Protein AF-T1CG13-F1 (afdb_monomer_lite)

Secondary structure (DSSP, 8-state):
-TT----GGGEEE-TTS-EEEPB-TTSSBTTEETTTTEETTGGG--HHHHHS-TTSHHHHHHHHHHHHHHHT--

Foldseek 3Di:
DVPQPDPPVQWDADPVRDIDGDADPVRHGPQADPVVRDGVPNVRDPPVVVVDDCPDPVNVVVVVVVVVVVVVVD

InterPro domains:
  IPR005358 Putative zinc- or iron-chelating domain containing protein [PF03692] (22-54)

Radius of gyration: 14.47 Å; chains: 1; bounding box: 30×38×30 Å

Structure (mmCIF, N/CA/C/O backbone):
data_AF-T1CG13-F1
#
_entry.id   AF-T1CG13-F1
#
loop_
_atom_site.group_PDB
_atom_site.id
_atom_site.type_symbol
_atom_site.label_atom_id
_atom_site.label_alt_id
_atom_site.label_comp_id
_atom_site.label_asym_id
_atom_site.label_entity_id
_atom_site.label_seq_id
_atom_site.pdbx_PDB_ins_code
_atom_site.Cartn_x
_atom_site.Cartn_y
_atom_site.Cartn_z
_atom_site.occupancy
_atom_site.B_iso_or_equiv
_atom_site.auth_seq_id
_atom_site.auth_comp_id
_atom_site.auth_asym_id
_atom_site.auth_atom_id
_atom_site.pdbx_PDB_model_num
ATOM 1 N N . MET A 1 1 ? 1.442 14.810 -3.660 1.00 53.84 1 MET A N 1
ATOM 2 C CA . MET A 1 1 ? 0.551 13.668 -3.964 1.00 53.84 1 MET A CA 1
ATOM 3 C C . MET A 1 1 ? -0.402 13.955 -5.136 1.00 53.84 1 MET A C 1
ATOM 5 O O . MET A 1 1 ? -1.377 13.245 -5.285 1.00 53.84 1 MET A O 1
ATOM 9 N N . ALA A 1 2 ? -0.144 14.955 -5.993 1.00 53.28 2 ALA A N 1
ATOM 10 C CA . ALA A 1 2 ? -1.044 15.300 -7.107 1.00 53.28 2 ALA A CA 1
ATOM 11 C C . ALA A 1 2 ? -0.798 14.483 -8.398 1.00 53.28 2 ALA A C 1
ATOM 13 O O . ALA A 1 2 ? -1.490 14.689 -9.385 1.00 53.28 2 ALA A O 1
ATOM 14 N N . ASP A 1 3 ? 0.188 13.580 -8.389 1.00 65.94 3 ASP A N 1
ATOM 15 C CA . ASP A 1 3 ? 0.642 12.806 -9.561 1.00 65.94 3 ASP A CA 1
ATOM 16 C C . ASP A 1 3 ? 0.348 11.297 -9.434 1.00 65.94 3 ASP A C 1
ATOM 18 O O . ASP A 1 3 ? 0.650 10.502 -10.321 1.00 65.94 3 ASP A O 1
ATOM 22 N N . ASP A 1 4 ? -0.222 10.867 -8.306 1.00 81.69 4 ASP A N 1
ATOM 23 C CA . ASP A 1 4 ? -0.499 9.455 -8.070 1.00 81.69 4 ASP A CA 1
ATOM 24 C C . ASP A 1 4 ? -1.891 9.087 -8.590 1.00 81.69 4 ASP A C 1
ATOM 26 O O . ASP A 1 4 ? -2.911 9.421 -7.995 1.00 81.69 4 ASP A O 1
ATOM 30 N N . ASP A 1 5 ? -1.925 8.361 -9.706 1.00 89.50 5 ASP A N 1
ATOM 31 C CA . ASP A 1 5 ? -3.144 7.854 -10.344 1.00 89.50 5 ASP A CA 1
ATOM 32 C C . ASP A 1 5 ? -3.661 6.575 -9.649 1.00 89.50 5 ASP A C 1
ATOM 34 O O . ASP A 1 5 ? -3.801 5.508 -10.251 1.00 89.50 5 ASP A O 1
ATOM 38 N N . VAL A 1 6 ? -3.897 6.647 -8.339 1.00 92.69 6 VAL A N 1
ATOM 39 C CA . VAL A 1 6 ? -4.448 5.528 -7.561 1.00 92.69 6 VAL A CA 1
ATOM 40 C C . VAL A 1 6 ? -5.975 5.489 -7.728 1.00 92.69 6 VAL A C 1
ATOM 42 O O . VAL A 1 6 ? -6.632 6.518 -7.574 1.00 92.69 6 VAL A O 1
ATOM 45 N N . PRO A 1 7 ? -6.594 4.322 -8.000 1.00 93.44 7 PRO A N 1
ATOM 46 C CA . PRO A 1 7 ? -8.050 4.207 -8.053 1.00 93.44 7 PRO A CA 1
ATOM 47 C C . PRO A 1 7 ? -8.735 4.685 -6.763 1.00 93.44 7 PRO A C 1
ATOM 49 O O . PRO A 1 7 ? -8.370 4.248 -5.675 1.00 93.44 7 PRO A O 1
ATOM 52 N N . GLN A 1 8 ? -9.790 5.497 -6.879 1.00 92.75 8 GLN A N 1
ATOM 53 C CA . GLN A 1 8 ? -10.462 6.111 -5.720 1.00 92.75 8 GLN A CA 1
ATOM 54 C C . GLN A 1 8 ? -10.987 5.102 -4.686 1.00 92.75 8 GLN A C 1
ATOM 56 O O . GLN A 1 8 ? -10.965 5.373 -3.492 1.00 92.75 8 GLN A O 1
ATOM 61 N N . TRP A 1 9 ? -11.406 3.908 -5.113 1.00 93.38 9 TRP A N 1
ATOM 62 C CA . TRP A 1 9 ? -11.884 2.852 -4.207 1.00 93.38 9 TRP A CA 1
ATOM 63 C C . TRP A 1 9 ? -10.780 2.247 -3.315 1.00 93.38 9 TRP A C 1
ATOM 65 O O . TRP A 1 9 ? -11.081 1.515 -2.369 1.00 93.38 9 TRP A O 1
ATOM 75 N N . LEU A 1 10 ? -9.507 2.540 -3.608 1.00 95.75 10 LEU A N 1
ATOM 76 C CA . LEU A 1 10 ? -8.342 2.183 -2.794 1.00 95.75 10 LEU A CA 1
ATOM 77 C C . LEU A 1 10 ? -7.901 3.307 -1.851 1.00 95.75 10 LEU A C 1
ATOM 79 O O . LEU A 1 10 ? -6.936 3.111 -1.112 1.00 95.75 10 LEU A O 1
ATOM 83 N N . LEU A 1 11 ? -8.582 4.451 -1.859 1.00 94.75 11 LEU A N 1
ATOM 84 C CA . LEU A 1 11 ? -8.269 5.606 -1.027 1.00 94.75 11 LEU A CA 1
ATOM 85 C C . LEU A 1 11 ? -9.332 5.797 0.061 1.00 94.75 11 LEU A C 1
ATOM 87 O O . LEU A 1 11 ? -10.487 5.396 -0.078 1.00 94.75 11 LEU A O 1
ATOM 91 N N . THR A 1 12 ? -8.920 6.400 1.167 1.00 96.00 12 THR A N 1
ATOM 92 C CA . THR A 1 12 ? -9.792 6.886 2.241 1.00 96.00 12 THR A CA 1
ATOM 93 C C . THR A 1 12 ? -9.212 8.180 2.808 1.00 96.00 12 THR A C 1
ATOM 95 O O . THR A 1 12 ? -8.087 8.547 2.472 1.00 96.00 12 THR A O 1
ATOM 98 N N . ARG A 1 13 ? -9.957 8.880 3.666 1.00 95.25 13 ARG A N 1
ATOM 99 C CA . ARG A 1 13 ? -9.439 10.032 4.413 1.00 95.25 13 ARG A CA 1
ATOM 100 C C . ARG A 1 13 ? -9.091 9.632 5.838 1.00 95.25 13 ARG A C 1
ATOM 102 O O . ARG A 1 13 ? -9.833 8.874 6.460 1.00 95.25 13 ARG A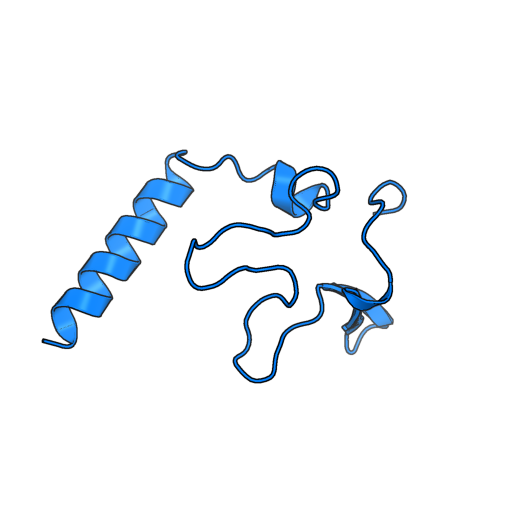 O 1
ATOM 109 N N . ASP A 1 14 ? -7.966 10.128 6.334 1.00 93.94 14 ASP A N 1
ATOM 110 C CA . ASP A 1 14 ? -7.602 10.007 7.742 1.00 93.94 14 ASP A CA 1
ATOM 111 C C . ASP A 1 14 ? -8.333 11.055 8.608 1.00 93.94 14 ASP A C 1
ATOM 113 O O . ASP A 1 14 ? -9.117 11.871 8.113 1.00 93.94 14 ASP A O 1
ATOM 117 N N . ALA A 1 15 ? -8.067 11.047 9.917 1.00 95.38 15 ALA A N 1
ATOM 118 C CA . ALA A 1 15 ? -8.671 11.982 10.870 1.00 95.38 15 ALA A CA 1
ATOM 119 C C . ALA A 1 15 ? -8.329 13.462 10.600 1.00 95.38 15 ALA A C 1
ATOM 121 O O . ALA A 1 15 ? -9.043 14.348 11.064 1.00 95.38 15 ALA A O 1
ATOM 122 N N . HIS A 1 16 ? -7.266 13.734 9.843 1.00 94.75 16 HIS A N 1
ATOM 123 C CA . HIS A 1 16 ? -6.827 15.076 9.466 1.00 94.75 16 HIS A CA 1
ATOM 124 C C . HIS A 1 16 ? -7.321 15.473 8.066 1.00 94.75 16 HIS A C 1
ATOM 126 O O . HIS A 1 16 ? -6.966 16.536 7.560 1.00 94.75 16 HIS A O 1
ATOM 132 N N . GLY A 1 17 ? -8.141 14.631 7.42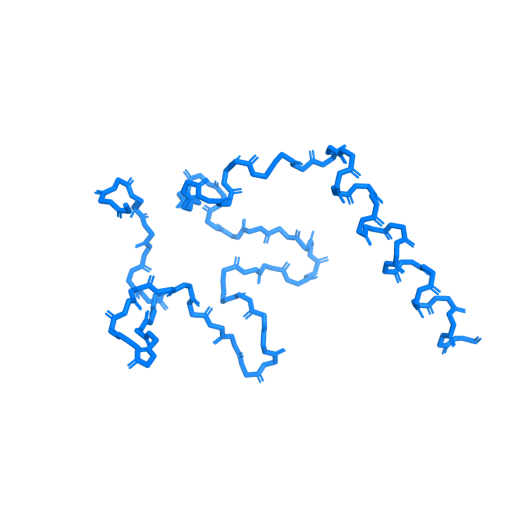8 1.00 92.44 17 GLY A N 1
ATOM 133 C CA . GLY A 1 17 ? -8.675 14.862 6.091 1.00 92.44 17 GLY A CA 1
ATOM 134 C C . GLY A 1 17 ? -7.695 14.544 4.960 1.00 92.44 17 GLY A C 1
ATOM 135 O O . GLY A 1 17 ? -8.015 14.836 3.805 1.00 92.44 17 GLY A O 1
ATOM 136 N N . MET A 1 18 ? -6.546 13.934 5.251 1.00 90.56 18 MET A N 1
ATOM 137 C CA . MET A 1 18 ? -5.538 13.556 4.261 1.00 90.56 18 MET A CA 1
ATOM 138 C C . MET A 1 18 ? -5.942 12.271 3.541 1.00 90.56 18 MET A C 1
ATOM 140 O O . MET A 1 18 ? -6.410 11.321 4.167 1.00 90.56 18 MET A O 1
ATOM 144 N N . GLU A 1 19 ? -5.744 12.223 2.224 1.00 91.75 19 GLU A N 1
ATOM 145 C CA . GLU A 1 19 ? -5.963 11.000 1.451 1.00 91.75 19 GLU A CA 1
ATOM 146 C C . GLU A 1 19 ? -4.856 9.983 1.730 1.00 91.75 19 GLU A C 1
ATOM 148 O O . GLU A 1 19 ? -3.667 10.255 1.557 1.00 91.75 19 GLU A O 1
ATOM 153 N N . VAL A 1 20 ? -5.265 8.794 2.157 1.00 93.12 20 VAL A N 1
ATOM 154 C CA . VAL A 1 20 ? -4.387 7.677 2.497 1.00 93.12 20 VAL A CA 1
ATOM 155 C C . VAL A 1 20 ? -4.877 6.402 1.823 1.00 93.12 20 VAL A C 1
ATOM 157 O O . VAL A 1 20 ? -6.047 6.273 1.455 1.00 93.12 20 VAL A O 1
ATOM 160 N N . MET A 1 21 ? -3.984 5.423 1.676 1.00 95.12 21 MET A N 1
ATOM 161 C CA . MET A 1 21 ? -4.372 4.100 1.191 1.00 95.12 21 MET A CA 1
ATOM 162 C C . MET A 1 21 ? -5.360 3.457 2.168 1.00 95.12 21 MET A C 1
ATOM 164 O O . MET A 1 21 ? -5.093 3.352 3.366 1.00 95.12 21 MET A O 1
ATOM 168 N N . ARG A 1 22 ? -6.489 2.978 1.647 1.00 96.31 22 ARG A N 1
ATOM 169 C CA . ARG A 1 22 ? -7.487 2.238 2.418 1.00 96.31 22 ARG A CA 1
ATOM 170 C C . ARG A 1 22 ? -6.871 0.950 2.960 1.00 96.31 22 ARG A C 1
ATOM 172 O O . ARG A 1 22 ? -6.208 0.215 2.223 1.00 96.31 22 ARG A O 1
ATOM 179 N N . GLN A 1 23 ? -7.139 0.654 4.226 1.00 96.00 23 GLN A N 1
ATOM 180 C CA . GLN A 1 23 ? -6.801 -0.624 4.852 1.00 96.00 23 GLN A CA 1
ATOM 181 C C . GLN A 1 23 ? -8.035 -1.535 4.878 1.00 96.00 23 GLN A C 1
ATOM 183 O O . GLN A 1 23 ? -9.166 -1.048 4.900 1.00 96.00 23 GLN A O 1
ATOM 188 N N . ARG A 1 24 ? -7.824 -2.852 4.808 1.00 93.81 24 ARG A N 1
ATOM 189 C CA . ARG A 1 24 ? -8.858 -3.858 5.096 1.00 93.81 24 ARG A CA 1
ATOM 190 C C . ARG A 1 24 ? -9.019 -3.996 6.613 1.00 93.81 24 ARG A C 1
ATOM 192 O O . ARG A 1 24 ? -8.233 -3.431 7.370 1.00 93.81 24 ARG A O 1
ATOM 199 N N . ASP A 1 25 ? -9.991 -4.789 7.044 1.00 93.56 25 ASP A N 1
ATOM 200 C CA . ASP A 1 25 ? -10.325 -4.970 8.468 1.00 93.56 25 ASP A CA 1
ATOM 201 C C . ASP A 1 25 ? -9.179 -5.568 9.305 1.00 93.56 25 ASP A C 1
ATOM 203 O O . ASP A 1 25 ? -9.148 -5.439 10.523 1.00 93.56 25 ASP A O 1
ATOM 207 N N . ASP A 1 26 ? -8.200 -6.185 8.649 1.00 88.25 26 ASP A N 1
ATOM 208 C CA . ASP A 1 26 ? -6.992 -6.752 9.258 1.00 88.25 26 ASP A CA 1
ATOM 209 C C . ASP A 1 26 ? -5.791 -5.789 9.279 1.00 88.25 26 ASP A C 1
ATOM 211 O O . ASP A 1 26 ? -4.673 -6.199 9.596 1.00 88.25 26 ASP A O 1
ATOM 215 N N . GLY A 1 27 ? -5.994 -4.525 8.903 1.00 89.38 27 GLY A N 1
ATOM 216 C CA . GLY A 1 27 ? -4.957 -3.494 8.936 1.00 89.38 27 GLY A CA 1
ATOM 217 C C . GLY A 1 27 ? -3.969 -3.535 7.769 1.00 89.38 27 GLY A C 1
ATOM 218 O O . GLY A 1 27 ? -3.000 -2.786 7.766 1.00 89.38 27 GLY A O 1
ATOM 219 N N . TRP A 1 28 ? -4.179 -4.367 6.746 1.00 92.44 28 TRP A N 1
ATOM 220 C CA . TRP A 1 28 ? -3.319 -4.346 5.559 1.00 92.44 28 TRP A CA 1
ATOM 221 C C . TRP A 1 28 ? -3.876 -3.453 4.458 1.00 92.44 28 TRP A C 1
ATOM 223 O O . TRP A 1 28 ? -5.088 -3.298 4.301 1.00 92.44 28 TRP A O 1
ATOM 233 N N . CYS A 1 29 ? -2.981 -2.930 3.619 1.00 94.50 29 CYS A N 1
ATOM 234 C CA . CYS A 1 29 ? -3.353 -2.152 2.441 1.00 94.50 29 CYS A CA 1
ATOM 235 C C . CYS A 1 29 ? -4.335 -2.923 1.538 1.00 94.50 29 CYS A C 1
ATOM 237 O O . CYS A 1 29 ? -4.093 -4.070 1.159 1.00 94.50 29 CYS A O 1
ATOM 239 N N . ALA A 1 30 ? -5.421 -2.268 1.119 1.00 96.25 30 ALA A N 1
ATOM 240 C CA . ALA A 1 30 ? -6.455 -2.865 0.277 1.00 96.25 30 ALA A CA 1
ATOM 241 C C . ALA A 1 30 ? -5.934 -3.361 -1.085 1.00 96.25 30 ALA A C 1
ATOM 243 O O . ALA A 1 30 ? -6.489 -4.318 -1.632 1.00 96.25 30 ALA A O 1
ATOM 244 N N . ALA A 1 31 ? -4.855 -2.753 -1.590 1.00 96.06 31 ALA A N 1
ATOM 245 C CA . ALA A 1 31 ? -4.199 -3.102 -2.848 1.00 96.06 31 ALA A CA 1
ATOM 246 C C . ALA A 1 31 ? -3.199 -4.271 -2.743 1.00 96.06 31 ALA A C 1
ATOM 248 O O . ALA A 1 31 ? -2.575 -4.624 -3.744 1.00 96.06 31 ALA A O 1
ATOM 249 N N . LEU A 1 32 ? -2.980 -4.839 -1.554 1.00 93.75 32 LEU A N 1
ATOM 250 C CA . LEU A 1 32 ? -2.072 -5.969 -1.378 1.00 93.75 32 LEU A CA 1
ATOM 251 C C . LEU A 1 32 ? -2.771 -7.292 -1.728 1.00 93.75 32 LEU A C 1
ATOM 253 O O . LEU A 1 32 ? -3.838 -7.600 -1.198 1.00 93.75 32 LEU A O 1
ATOM 257 N N . ASP A 1 33 ? -2.134 -8.079 -2.592 1.00 91.25 33 ASP A N 1
ATOM 258 C CA . ASP A 1 33 ? -2.379 -9.513 -2.742 1.00 91.25 33 ASP A CA 1
ATOM 259 C C . ASP A 1 33 ? -1.592 -10.265 -1.659 1.00 91.25 33 ASP A C 1
ATOM 261 O O . ASP A 1 33 ? -0.368 -10.129 -1.575 1.00 91.25 33 ASP A O 1
ATOM 265 N N . ARG A 1 34 ? -2.298 -11.026 -0.817 1.00 86.38 34 ARG A N 1
ATOM 266 C CA . ARG A 1 34 ? -1.732 -11.710 0.355 1.00 86.38 34 ARG A CA 1
ATOM 267 C C . ARG A 1 34 ? -1.000 -12.989 0.004 1.00 86.38 34 ARG A C 1
ATOM 269 O O . ARG A 1 34 ? -0.010 -13.295 0.657 1.00 86.38 34 ARG A O 1
ATOM 276 N N . ASP A 1 35 ? -1.465 -13.701 -1.013 1.00 86.62 35 ASP A N 1
ATOM 277 C CA . ASP A 1 35 ? -0.891 -14.991 -1.388 1.00 86.62 35 ASP A CA 1
ATOM 278 C C . ASP A 1 35 ? 0.510 -14.796 -1.974 1.00 86.62 35 ASP A C 1
ATOM 280 O O . ASP A 1 35 ? 1.433 -15.561 -1.703 1.00 86.62 35 ASP A O 1
ATOM 284 N N . ASN A 1 36 ? 0.690 -13.707 -2.727 1.00 83.44 36 ASN A N 1
ATOM 285 C CA . ASN A 1 36 ? 1.954 -13.395 -3.391 1.00 83.44 36 ASN A CA 1
ATOM 286 C C . ASN A 1 36 ? 2.747 -12.261 -2.725 1.00 83.44 36 ASN A C 1
ATOM 288 O O . ASN A 1 36 ? 3.889 -12.012 -3.116 1.00 83.44 36 ASN A O 1
ATOM 292 N N . LEU A 1 37 ? 2.158 -11.547 -1.759 1.00 84.81 37 LEU A N 1
ATOM 293 C CA . LEU A 1 37 ? 2.717 -10.338 -1.135 1.00 84.81 37 LEU A CA 1
ATOM 294 C C . LEU A 1 37 ? 3.132 -9.279 -2.173 1.00 84.81 37 LEU A C 1
ATOM 296 O O . LEU A 1 37 ? 4.205 -8.672 -2.096 1.00 84.81 37 LEU A O 1
ATOM 300 N N . ARG A 1 38 ? 2.277 -9.069 -3.182 1.00 87.44 38 ARG A N 1
ATOM 301 C CA . ARG A 1 38 ? 2.489 -8.113 -4.281 1.00 87.44 38 ARG A CA 1
ATOM 302 C C . ARG A 1 38 ? 1.359 -7.098 -4.332 1.00 87.44 38 ARG A C 1
ATOM 304 O O . ARG A 1 38 ? 0.205 -7.410 -4.076 1.00 87.44 38 ARG A O 1
ATOM 311 N N . CYS A 1 39 ? 1.681 -5.866 -4.703 1.00 91.38 39 CYS A N 1
ATOM 312 C CA . CYS A 1 39 ? 0.653 -4.865 -4.961 1.00 91.38 39 CYS A CA 1
ATOM 313 C C . CYS A 1 39 ? -0.059 -5.173 -6.287 1.00 91.38 39 CYS A C 1
ATOM 315 O O . CYS A 1 39 ? 0.603 -5.314 -7.317 1.00 91.38 39 CYS A O 1
ATOM 317 N N . THR A 1 40 ? -1.391 -5.233 -6.272 1.00 94.25 40 THR A N 1
ATOM 318 C CA . THR A 1 40 ? -2.226 -5.523 -7.450 1.00 94.25 40 THR A CA 1
ATOM 319 C C . THR A 1 40 ? -2.266 -4.367 -8.452 1.00 94.25 40 THR A C 1
ATOM 321 O O . THR A 1 40 ? -2.499 -4.588 -9.636 1.00 94.25 40 THR A O 1
ATOM 324 N N . ILE A 1 41 ? -1.956 -3.141 -8.014 1.00 94.19 41 ILE A N 1
ATOM 325 C CA . ILE A 1 41 ? -1.860 -1.940 -8.860 1.00 94.19 41 ILE A CA 1
ATOM 326 C C . ILE A 1 41 ? -0.405 -1.546 -9.153 1.00 94.19 41 ILE A C 1
ATOM 328 O O . ILE A 1 41 ? -0.075 -0.366 -9.193 1.00 94.19 41 ILE A O 1
ATOM 332 N N . TYR A 1 42 ? 0.495 -2.517 -9.339 1.00 89.38 42 TYR A N 1
ATOM 333 C CA . TYR A 1 42 ? 1.950 -2.292 -9.369 1.00 89.38 42 TYR A CA 1
ATOM 334 C C . TYR A 1 42 ? 2.416 -1.134 -10.278 1.00 89.38 42 TYR A C 1
ATOM 336 O O . TYR A 1 42 ? 3.305 -0.375 -9.881 1.00 89.38 42 TYR A O 1
ATOM 344 N N . ALA A 1 43 ? 1.799 -0.986 -11.458 1.00 89.12 43 ALA A N 1
ATOM 345 C CA . ALA A 1 43 ? 2.090 0.065 -12.441 1.00 89.12 43 ALA A CA 1
ATOM 346 C C . ALA A 1 43 ? 1.577 1.462 -12.037 1.00 89.12 43 ALA A C 1
ATOM 348 O O . ALA A 1 43 ? 2.136 2.468 -12.460 1.00 89.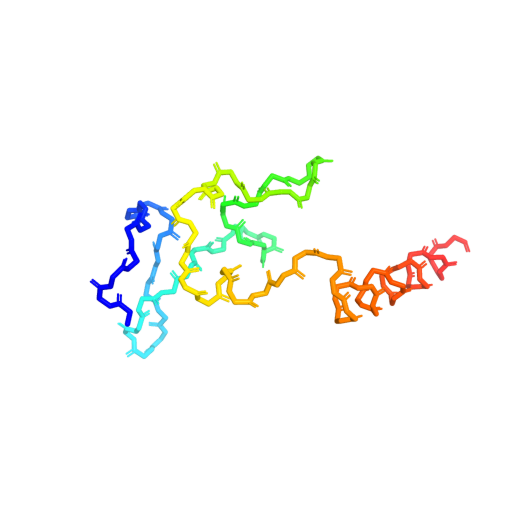12 43 ALA A O 1
ATOM 349 N N . ARG A 1 44 ? 0.539 1.520 -11.196 1.00 91.62 44 ARG A N 1
ATOM 350 C CA . ARG A 1 44 ? -0.118 2.742 -10.701 1.00 91.62 44 ARG A CA 1
ATOM 351 C C . ARG A 1 44 ? 0.169 2.991 -9.218 1.00 91.62 44 ARG A C 1
ATOM 353 O O . ARG A 1 44 ? -0.565 3.713 -8.551 1.00 91.62 44 ARG A O 1
ATOM 360 N N . ARG A 1 45 ? 1.203 2.346 -8.665 1.00 90.94 45 ARG A N 1
ATOM 361 C CA . ARG A 1 45 ? 1.571 2.522 -7.256 1.00 90.94 45 ARG A CA 1
ATOM 362 C C . ARG A 1 45 ? 1.845 3.995 -6.971 1.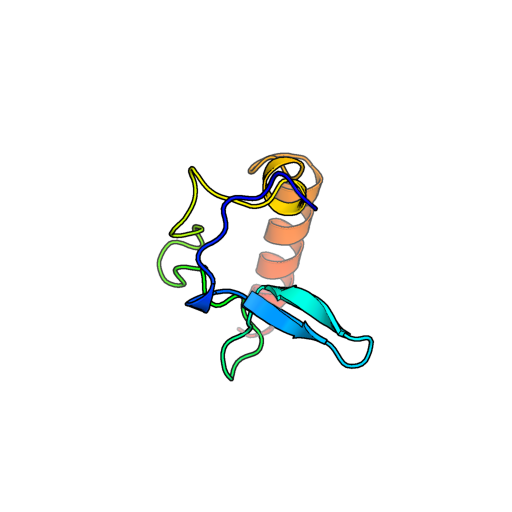00 90.94 45 ARG A C 1
ATOM 364 O O . ARG A 1 45 ? 2.522 4.631 -7.784 1.00 90.94 45 ARG A O 1
ATOM 371 N N . PRO A 1 46 ? 1.404 4.506 -5.811 1.00 91.19 46 PRO A N 1
ATOM 372 C CA . PRO A 1 46 ? 1.725 5.866 -5.442 1.00 91.19 46 PRO A CA 1
ATOM 373 C C . PRO A 1 46 ? 3.244 6.034 -5.285 1.00 91.19 46 PRO A C 1
ATOM 375 O O . PRO A 1 46 ? 3.955 5.054 -5.037 1.00 91.19 46 PRO A O 1
ATOM 378 N N . ARG A 1 47 ? 3.757 7.261 -5.427 1.00 87.94 47 ARG A N 1
ATOM 379 C CA . ARG A 1 47 ? 5.189 7.599 -5.395 1.00 87.94 47 ARG A CA 1
ATOM 380 C C . ARG A 1 47 ? 5.865 7.013 -4.166 1.00 87.94 47 ARG A C 1
ATOM 382 O O . ARG A 1 47 ? 6.838 6.286 -4.315 1.00 87.94 47 ARG A O 1
ATOM 389 N N . VAL A 1 48 ? 5.246 7.197 -3.002 1.00 86.44 48 VAL A N 1
ATOM 390 C CA . VAL A 1 48 ? 5.739 6.652 -1.733 1.00 86.44 48 VAL A CA 1
ATOM 391 C C . VAL A 1 48 ? 5.996 5.145 -1.808 1.00 86.44 48 VAL A C 1
ATOM 393 O O . VAL A 1 48 ? 7.005 4.683 -1.306 1.00 86.44 48 VAL A O 1
ATOM 396 N N . CYS A 1 49 ? 5.156 4.363 -2.494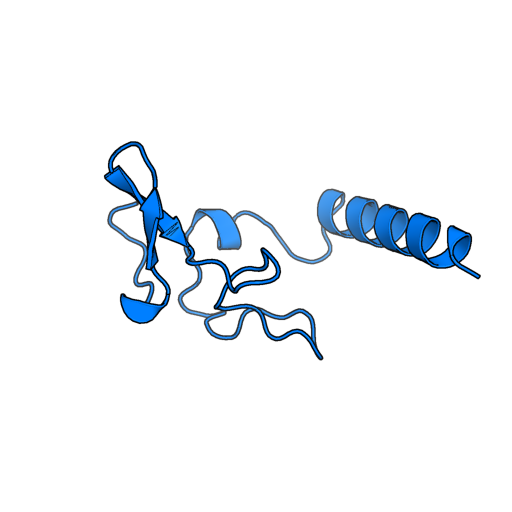 1.00 87.06 49 CYS A N 1
ATOM 397 C CA . CYS A 1 49 ? 5.356 2.919 -2.658 1.00 87.06 49 CYS A CA 1
ATOM 398 C C . CYS A 1 49 ? 6.340 2.551 -3.782 1.00 87.06 49 CYS A C 1
ATOM 400 O O . CYS A 1 49 ? 6.772 1.398 -3.846 1.00 87.06 49 CYS A O 1
ATOM 402 N N . ARG A 1 50 ? 6.628 3.469 -4.713 1.00 85.06 50 ARG A N 1
ATOM 403 C CA . ARG A 1 50 ? 7.627 3.293 -5.783 1.00 85.06 50 ARG A CA 1
ATOM 404 C C . ARG A 1 50 ? 9.039 3.572 -5.285 1.00 85.06 50 ARG A C 1
ATOM 406 O O . ARG A 1 50 ? 9.960 2.908 -5.747 1.00 85.06 50 ARG A O 1
ATOM 413 N N . ASP A 1 51 ? 9.175 4.496 -4.340 1.00 85.00 51 ASP A N 1
ATOM 414 C CA . ASP A 1 51 ? 10.457 4.854 -3.733 1.00 85.00 51 ASP A CA 1
ATOM 415 C C . ASP A 1 51 ? 11.039 3.683 -2.916 1.00 85.00 51 ASP A C 1
ATOM 417 O O . ASP A 1 51 ? 12.254 3.521 -2.844 1.00 85.00 51 ASP A O 1
ATOM 421 N N . PHE A 1 52 ? 10.187 2.790 -2.393 1.00 77.06 52 PHE A N 1
ATOM 422 C CA . PHE A 1 52 ? 10.625 1.517 -1.815 1.00 77.06 52 PHE A CA 1
ATOM 423 C C . PHE A 1 52 ? 10.927 0.477 -2.902 1.00 77.06 52 PHE A C 1
ATOM 425 O O . PHE A 1 52 ? 10.031 -0.172 -3.462 1.00 77.06 52 PHE A O 1
ATOM 432 N N . ALA A 1 53 ? 12.216 0.268 -3.163 1.00 74.06 53 ALA A N 1
ATOM 433 C CA . ALA A 1 53 ? 12.691 -0.789 -4.042 1.00 74.06 53 ALA A CA 1
ATOM 434 C C . ALA A 1 53 ? 12.600 -2.169 -3.359 1.00 74.06 53 ALA A C 1
ATOM 436 O O . ALA A 1 53 ? 13.210 -2.441 -2.322 1.00 74.06 53 ALA A O 1
ATOM 437 N N . MET A 1 54 ? 11.848 -3.087 -3.971 1.00 73.94 54 MET A N 1
ATOM 438 C CA . MET A 1 54 ? 11.789 -4.482 -3.522 1.00 73.94 54 MET A CA 1
ATOM 439 C C . MET A 1 54 ? 13.165 -5.141 -3.662 1.00 73.94 54 MET A C 1
ATOM 441 O O . MET A 1 54 ? 13.762 -5.110 -4.733 1.00 73.94 54 MET A O 1
ATOM 445 N N . GLY A 1 55 ? 13.629 -5.797 -2.598 1.00 77.00 55 GLY A N 1
ATOM 446 C CA . GLY A 1 55 ? 14.928 -6.478 -2.566 1.00 77.00 55 GLY A CA 1
ATOM 447 C C . GLY A 1 55 ? 16.093 -5.620 -2.070 1.00 77.00 55 GLY A C 1
ATOM 448 O O . GLY A 1 55 ? 17.195 -6.150 -1.925 1.00 77.00 55 GLY A O 1
ATOM 449 N N . ASP A 1 56 ? 15.862 -4.348 -1.743 1.00 82.88 56 ASP A N 1
ATOM 450 C CA . ASP A 1 56 ? 16.892 -3.508 -1.132 1.00 82.88 56 ASP A CA 1
ATOM 451 C C . ASP A 1 56 ? 17.203 -3.921 0.326 1.00 82.88 56 ASP A C 1
ATOM 453 O O . ASP A 1 56 ? 16.623 -4.881 0.848 1.00 82.88 56 ASP A O 1
ATOM 457 N N . SER A 1 57 ? 18.166 -3.267 0.979 1.00 85.88 57 SER A N 1
ATOM 458 C CA . SER A 1 57 ? 18.577 -3.536 2.365 1.00 85.88 57 SER A CA 1
ATOM 459 C C . SER A 1 57 ? 17.395 -3.564 3.330 1.00 85.88 57 SER A C 1
ATOM 461 O O . SER A 1 57 ? 17.242 -4.553 4.047 1.00 85.88 57 SER A O 1
ATOM 463 N N . ASP A 1 58 ? 16.516 -2.562 3.286 1.00 81.75 58 ASP A N 1
ATOM 464 C CA . ASP A 1 58 ? 15.348 -2.478 4.172 1.00 81.75 58 ASP A CA 1
ATOM 465 C C . ASP A 1 58 ? 14.362 -3.618 3.905 1.00 81.75 58 ASP A C 1
ATOM 467 O O . ASP A 1 58 ? 13.923 -4.311 4.823 1.00 81.75 58 ASP A O 1
ATOM 471 N N . CYS A 1 59 ? 14.096 -3.920 2.629 1.00 82.25 59 CYS A N 1
ATOM 472 C CA . CYS A 1 59 ? 13.251 -5.053 2.250 1.00 82.25 59 CYS A CA 1
ATOM 473 C C . CYS A 1 59 ? 13.815 -6.387 2.771 1.00 82.25 59 CYS A C 1
ATOM 475 O O . CYS A 1 59 ? 13.053 -7.272 3.177 1.00 82.25 59 CYS A O 1
ATOM 477 N N . ARG A 1 60 ? 15.140 -6.565 2.737 1.00 84.75 60 ARG A N 1
ATOM 478 C CA . ARG A 1 60 ? 15.813 -7.767 3.249 1.00 84.75 60 ARG A CA 1
ATOM 479 C C . ARG A 1 60 ? 15.783 -7.822 4.775 1.00 84.75 60 ARG A C 1
ATOM 481 O O . ARG A 1 60 ? 15.511 -8.893 5.320 1.00 84.75 60 ARG A O 1
ATOM 488 N N . ALA A 1 61 ? 16.015 -6.696 5.445 1.00 87.19 61 ALA A N 1
ATOM 489 C CA . ALA A 1 61 ? 15.989 -6.580 6.898 1.00 87.19 61 ALA A CA 1
ATOM 490 C C . ALA A 1 61 ? 14.600 -6.908 7.461 1.00 87.19 61 ALA A C 1
ATOM 492 O O . ALA A 1 61 ? 14.487 -7.772 8.335 1.00 87.19 61 ALA A O 1
ATOM 493 N N . GLU A 1 62 ? 13.547 -6.323 6.883 1.00 84.25 62 GLU A N 1
ATOM 494 C CA . GLU A 1 62 ? 12.159 -6.586 7.267 1.00 84.25 62 GLU A CA 1
ATOM 495 C C . GLU A 1 62 ? 11.788 -8.056 7.065 1.00 84.25 62 GLU A C 1
ATOM 497 O O . GLU A 1 62 ? 11.292 -8.712 7.980 1.00 84.25 62 GLU A O 1
ATOM 502 N N . ARG A 1 63 ? 12.115 -8.642 5.906 1.00 83.19 63 ARG A N 1
ATOM 503 C CA . ARG A 1 63 ? 11.874 -10.075 5.654 1.00 83.19 63 ARG A CA 1
ATOM 504 C C . ARG A 1 63 ? 12.606 -10.976 6.646 1.00 83.19 63 ARG A C 1
ATOM 506 O O . ARG A 1 63 ? 12.053 -11.994 7.057 1.00 83.19 63 ARG A O 1
ATOM 513 N N . ALA A 1 64 ? 13.838 -10.637 7.019 1.00 85.19 64 ALA A N 1
ATOM 514 C CA . ALA A 1 64 ? 14.586 -11.386 8.022 1.00 85.19 64 ALA A CA 1
ATOM 515 C C . ALA A 1 64 ? 13.954 -11.247 9.417 1.00 85.19 64 ALA A C 1
ATOM 517 O O . ALA A 1 64 ? 13.876 -12.237 10.140 1.00 85.19 64 ALA A O 1
ATOM 518 N N . SER A 1 65 ? 13.464 -10.056 9.773 1.00 85.62 65 SER A N 1
ATOM 519 C CA . SER A 1 65 ? 12.729 -9.804 11.018 1.00 85.62 65 SER A CA 1
ATOM 520 C C . SER A 1 65 ? 11.449 -10.634 11.100 1.00 85.62 65 SER A C 1
ATOM 522 O O . SER A 1 65 ? 11.279 -11.410 12.040 1.00 85.62 65 SER A O 1
ATOM 524 N N . TRP A 1 66 ? 10.618 -10.582 10.055 1.00 77.25 66 TRP A N 1
ATOM 525 C CA . TRP A 1 66 ? 9.407 -11.396 9.942 1.00 77.25 66 TRP A CA 1
ATOM 526 C C . TRP A 1 66 ? 9.698 -12.894 10.037 1.00 77.25 66 TRP A C 1
ATOM 528 O O . TRP A 1 66 ? 9.000 -13.603 10.753 1.00 77.25 66 TRP A O 1
ATOM 538 N N . ARG A 1 67 ? 10.751 -13.386 9.369 1.00 78.50 67 ARG A N 1
ATOM 539 C CA . ARG A 1 67 ? 11.164 -14.798 9.465 1.00 78.50 67 ARG A CA 1
ATOM 540 C C . ARG A 1 67 ? 11.587 -15.188 10.879 1.00 78.50 67 ARG A C 1
ATOM 542 O O . ARG A 1 67 ? 11.243 -16.280 11.313 1.00 78.50 67 ARG A O 1
ATOM 549 N N . ARG A 1 68 ? 12.309 -14.319 11.594 1.00 78.94 68 ARG A N 1
ATOM 550 C CA . ARG A 1 68 ? 12.687 -14.561 12.995 1.00 78.94 68 ARG A CA 1
ATOM 551 C C . ARG A 1 68 ? 11.462 -14.598 13.907 1.00 78.94 68 ARG A C 1
ATOM 553 O O . ARG A 1 68 ? 11.358 -15.514 14.708 1.00 78.94 68 ARG A O 1
ATOM 560 N N . GLY A 1 69 ? 10.526 -13.662 13.740 1.00 72.94 69 GLY A N 1
ATOM 561 C CA . GLY A 1 69 ? 9.275 -13.635 14.503 1.00 72.94 69 GLY A CA 1
ATOM 562 C C . GLY A 1 69 ? 8.382 -14.849 14.227 1.00 72.94 69 GLY A C 1
ATOM 563 O O . GLY A 1 69 ? 7.901 -15.475 15.163 1.00 72.94 69 GLY A O 1
ATOM 564 N N . ALA A 1 70 ? 8.227 -15.243 12.959 1.00 60.97 70 ALA A N 1
ATOM 565 C CA . ALA A 1 70 ? 7.482 -16.444 12.576 1.00 60.97 70 ALA A CA 1
ATOM 566 C C . ALA A 1 70 ? 8.129 -17.736 13.109 1.00 60.97 70 ALA A C 1
ATOM 568 O O . ALA A 1 70 ? 7.420 -18.66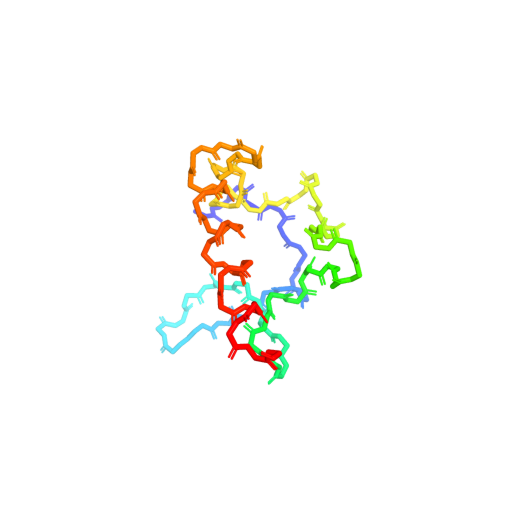3 13.486 1.00 60.97 70 ALA A O 1
ATOM 569 N N . ALA A 1 71 ? 9.462 -17.787 13.193 1.00 60.47 71 ALA A N 1
ATOM 570 C CA . ALA A 1 71 ? 10.192 -18.902 13.796 1.00 60.47 71 ALA A CA 1
ATOM 571 C C . ALA A 1 71 ? 10.092 -18.951 15.334 1.00 60.47 71 ALA A C 1
ATOM 573 O O . ALA A 1 71 ? 10.442 -19.963 15.922 1.00 60.47 71 ALA A O 1
ATOM 574 N N . SER A 1 72 ? 9.630 -17.885 15.995 1.00 57.91 72 SER A N 1
ATOM 575 C CA . SER A 1 72 ? 9.356 -17.872 17.443 1.00 57.91 72 SER A CA 1
ATOM 576 C C . SER A 1 72 ? 7.925 -18.295 17.801 1.00 57.91 72 SER A C 1
ATOM 578 O O . SER A 1 72 ? 7.591 -18.354 18.980 1.00 57.91 72 SER A O 1
ATOM 580 N N . LEU A 1 73 ? 7.080 -18.565 16.801 1.00 57.22 73 LEU A N 1
ATOM 581 C CA . LEU A 1 73 ? 5.708 -19.068 16.955 1.00 57.22 73 LEU A CA 1
ATOM 582 C C . LEU A 1 73 ? 5.588 -20.588 16.718 1.00 57.22 73 LEU A C 1
ATOM 584 O O . LEU A 1 73 ? 4.469 -21.102 16.727 1.00 57.22 73 LEU A O 1
ATOM 588 N N . VAL A 1 74 ? 6.710 -21.290 16.499 1.00 50.75 74 VAL A N 1
ATOM 589 C CA . VAL A 1 74 ? 6.793 -22.754 16.325 1.00 50.75 74 VAL A CA 1
ATOM 590 C C . VAL A 1 74 ? 7.520 -23.416 17.487 1.00 50.75 74 VAL A C 1
ATOM 592 O O . VAL A 1 74 ? 8.519 -22.834 17.964 1.00 50.75 74 VAL A O 1
#

Organism: NCBI:txid410659

Sequence (74 aa):
MADDDVPQWLLTRDAHGMEVMRQRDDGWCAALDRDNLRCTIYARRPRVCRDFAMGDSDCRAERASWRRGAASLV

pLDDT: mean 85.12, std 11.35, range [50.75, 96.31]